Protein AF-V5FT12-F1 (afdb_monomer_lite)

Radius of gyration: 15.07 Å; chains: 1; bounding box: 36×26×38 Å

Foldseek 3Di:
DVVVVVPDDDPPAAAPLVVLVVVLVVLQVVVVPPPDPVDDDQAAAEAEDAADHDDDDPDLVVSLVVSLVSCVVRPLHQYEYEYEHDHDPQVSNQSSRVSRVHGYDYDYPPPDD

Sequence (113 aa):
AKNVVQSMFGQGTTFMIGGLEVALYMVKDGQDKVTDKSSKYQPIMVFLTDGYPNIGCGSTSEITRIVTQLNMKNNNVPIFSLSFGERADKSFLRELSLKNFGFSRHIYEASDA

Secondary structure (DSSP, 8-state):
-HHHHHT----S---HHHHHHHHHHHHHHHHHH---TT------EEEEESS---SSSS-HHHHHHHHHHHHHHTT---EEEEEESTTS-HHHHHHHHHHTT--EEEEPTTS--

pLDDT: mean 90.54, std 10.03, range [48.66, 98.62]

InterPro domains:
  IPR002035 von Willebrand factor, type A [PF00092] (5-112)
  IPR002035 von Willebrand factor, type A [PS50234] (1-113)
  IPR036465 von Willebrand factor A-like domain superfamily [G3DSA:3.40.50.410] (1-113)
  IPR036465 von Willebrand factor A-like domain superfamily [SSF53300] (3-108)
  IPR050934 Inter-alpha-trypsin inhibitor heavy chain [PTHR10338] (1-113)

Organism: Anoplophora glabripennis (NCBI:txid217634)

Structure (mmCIF, N/CA/C/O backbone):
data_AF-V5FT12-F1
#
_entry.id   AF-V5FT12-F1
#
loop_
_atom_site.group_PDB
_atom_site.id
_atom_site.type_symbol
_atom_site.label_atom_id
_atom_site.label_alt_id
_atom_site.label_comp_id
_atom_site.label_asym_id
_atom_site.label_entity_id
_atom_site.label_seq_id
_atom_site.pdbx_PDB_ins_code
_atom_site.Cartn_x
_atom_site.Cartn_y
_atom_site.Cartn_z
_atom_site.occupancy
_atom_site.B_iso_or_equiv
_atom_site.auth_seq_id
_atom_site.auth_comp_id
_atom_site.auth_asym_id
_atom_site.auth_atom_id
_atom_site.pdbx_PDB_model_num
ATOM 1 N N . ALA A 1 1 ? -18.551 7.938 -8.241 1.00 83.25 1 ALA A N 1
ATOM 2 C CA . ALA A 1 1 ? -17.361 7.058 -8.261 1.00 83.25 1 ALA A CA 1
ATOM 3 C C . ALA A 1 1 ? -16.998 6.610 -9.680 1.00 83.25 1 ALA A C 1
ATOM 5 O O . ALA A 1 1 ? -15.979 7.063 -10.177 1.00 83.25 1 ALA A O 1
ATOM 6 N N . LYS A 1 2 ? -17.830 5.808 -10.368 1.00 90.38 2 LYS A N 1
ATOM 7 C CA . LYS A 1 2 ? -17.509 5.232 -11.694 1.00 90.38 2 LYS A CA 1
ATOM 8 C C . LYS A 1 2 ? -17.056 6.256 -12.749 1.00 90.38 2 LYS A C 1
ATOM 10 O O . LYS A 1 2 ? -16.013 6.060 -13.356 1.00 90.38 2 LYS A O 1
ATOM 15 N N . ASN A 1 3 ? -17.771 7.374 -12.888 1.00 93.81 3 ASN A N 1
ATOM 16 C CA . ASN A 1 3 ? -17.423 8.417 -13.867 1.00 93.81 3 ASN A CA 1
ATOM 17 C C . ASN A 1 3 ? -16.060 9.071 -13.582 1.00 93.81 3 ASN A C 1
ATOM 19 O O . ASN A 1 3 ? -15.322 9.373 -14.510 1.00 93.81 3 ASN A O 1
ATOM 23 N N . VAL A 1 4 ? -15.706 9.247 -12.302 1.00 92.50 4 VAL A N 1
ATOM 24 C CA . VAL A 1 4 ? -14.401 9.802 -11.906 1.00 92.50 4 VAL A CA 1
ATOM 25 C C . VAL A 1 4 ? -13.290 8.820 -12.270 1.00 92.50 4 VAL A C 1
ATOM 27 O O . VAL A 1 4 ? -12.314 9.222 -12.891 1.00 92.50 4 VAL A O 1
ATOM 30 N N . VAL A 1 5 ? -13.474 7.530 -11.968 1.00 90.69 5 VAL A N 1
ATOM 31 C CA . VAL A 1 5 ? -12.507 6.473 -12.315 1.00 90.69 5 VAL A CA 1
ATOM 32 C C . VAL A 1 5 ? -12.289 6.399 -13.828 1.00 90.69 5 VAL A C 1
ATOM 34 O O . VAL A 1 5 ? -11.153 6.340 -14.274 1.00 90.69 5 VAL A O 1
ATOM 37 N N . GLN A 1 6 ? -13.357 6.477 -14.626 1.00 91.62 6 GLN A N 1
ATOM 38 C CA . GLN A 1 6 ? -13.261 6.463 -16.093 1.00 91.62 6 GLN A CA 1
ATOM 39 C C . GLN A 1 6 ? -12.544 7.688 -16.678 1.00 91.62 6 GLN A C 1
ATOM 41 O O . GLN A 1 6 ? -12.050 7.621 -17.798 1.00 91.62 6 GLN A O 1
ATOM 46 N N . SER A 1 7 ? -12.499 8.799 -15.940 1.00 91.06 7 SER A N 1
ATOM 47 C CA . SER A 1 7 ? -11.823 10.030 -16.365 1.00 91.06 7 SER A CA 1
ATOM 48 C C . SER A 1 7 ? -10.357 10.120 -15.924 1.00 91.06 7 SER A C 1
ATOM 50 O O . SER A 1 7 ? -9.671 11.072 -16.292 1.00 91.06 7 SER A O 1
ATOM 52 N N . MET A 1 8 ? -9.872 9.167 -15.121 1.00 88.25 8 MET A N 1
ATOM 53 C CA . MET A 1 8 ? -8.481 9.148 -14.671 1.00 88.25 8 MET A CA 1
ATOM 54 C C . MET A 1 8 ? -7.552 8.767 -15.825 1.00 88.25 8 MET A C 1
ATOM 56 O O . MET A 1 8 ? -7.809 7.818 -16.560 1.00 88.25 8 MET A O 1
ATOM 60 N N . PHE A 1 9 ? -6.437 9.482 -15.948 1.00 85.50 9 PHE A N 1
ATOM 61 C CA . PHE A 1 9 ? -5.373 9.176 -16.899 1.00 85.50 9 PHE A CA 1
ATOM 62 C C . PHE A 1 9 ? -4.013 9.274 -16.205 1.00 85.50 9 PHE A C 1
ATOM 64 O O . PHE A 1 9 ? -3.826 10.073 -15.284 1.00 85.50 9 PHE A O 1
ATOM 71 N N . GLY A 1 10 ? -3.060 8.447 -16.635 1.00 80.44 10 GLY A N 1
ATOM 72 C CA . GLY A 1 10 ? -1.707 8.444 -16.081 1.00 80.44 10 GLY A CA 1
ATOM 73 C C . GLY A 1 10 ? -0.941 9.715 -16.453 1.00 80.44 10 GLY A C 1
ATOM 74 O O . GLY A 1 10 ? -0.913 10.104 -17.617 1.00 80.44 10 GLY A O 1
ATOM 75 N N . GLN A 1 11 ? -0.292 10.347 -15.472 1.00 76.56 11 GLN A N 1
ATOM 76 C CA . GLN A 1 11 ? 0.480 11.589 -15.656 1.00 76.56 11 GLN A CA 1
ATOM 77 C C . GLN A 1 11 ? 2.007 11.372 -15.629 1.00 76.56 11 GLN A C 1
ATOM 79 O O . GLN A 1 11 ? 2.773 12.286 -15.341 1.00 76.56 11 GLN A O 1
ATOM 84 N N . GLY A 1 12 ? 2.473 10.153 -15.920 1.00 81.00 12 GLY A N 1
ATOM 85 C CA . GLY A 1 12 ? 3.896 9.821 -16.104 1.00 81.00 12 GLY A CA 1
ATOM 86 C C . GLY A 1 12 ? 4.757 9.749 -14.832 1.00 81.00 12 GLY A C 1
ATOM 87 O O . GLY A 1 12 ? 5.865 9.219 -14.887 1.00 81.00 12 GLY A O 1
ATOM 88 N N . THR A 1 13 ? 4.264 10.224 -13.685 1.00 88.38 13 THR A N 1
ATOM 89 C CA . THR A 1 13 ? 4.930 10.107 -12.375 1.00 88.38 13 THR A CA 1
ATOM 90 C C . THR A 1 13 ? 4.160 9.188 -11.428 1.00 88.38 13 THR A C 1
ATOM 92 O O . THR A 1 13 ? 2.961 8.967 -11.594 1.00 88.38 13 THR A O 1
ATOM 95 N N . THR A 1 14 ? 4.856 8.665 -10.417 1.00 91.06 14 THR A N 1
ATOM 96 C CA . THR A 1 14 ? 4.327 7.693 -9.456 1.00 91.06 14 THR A CA 1
ATOM 97 C C . THR A 1 14 ? 4.611 8.168 -8.028 1.00 91.06 14 THR A C 1
ATOM 99 O O . THR A 1 14 ? 5.647 7.849 -7.438 1.00 91.06 14 THR A O 1
ATOM 102 N N . PHE A 1 15 ? 3.679 8.946 -7.465 1.00 94.81 15 PHE A N 1
ATOM 103 C CA . PHE A 1 15 ? 3.751 9.518 -6.112 1.00 94.81 15 PHE A CA 1
ATOM 104 C C . PHE A 1 15 ? 3.070 8.619 -5.067 1.00 94.81 15 PHE A C 1
ATOM 106 O O . PHE A 1 15 ? 1.991 8.925 -4.559 1.00 94.81 15 PHE A O 1
ATOM 113 N N . MET A 1 16 ? 3.683 7.474 -4.755 1.00 95.94 16 MET A N 1
ATOM 114 C CA . MET A 1 16 ? 3.043 6.461 -3.899 1.00 95.94 16 MET A CA 1
ATOM 115 C C . MET A 1 16 ? 2.810 6.928 -2.460 1.00 95.94 16 MET A C 1
ATOM 117 O O . MET A 1 16 ? 1.753 6.649 -1.898 1.00 95.94 16 MET A O 1
ATOM 121 N N . ILE A 1 17 ? 3.778 7.638 -1.866 1.00 97.06 17 ILE A N 1
ATOM 122 C CA . ILE A 1 17 ? 3.684 8.066 -0.464 1.00 97.06 17 ILE A CA 1
ATOM 123 C C . ILE A 1 17 ? 2.456 8.949 -0.231 1.00 97.06 17 ILE A C 1
ATOM 125 O O . ILE A 1 17 ? 1.689 8.672 0.683 1.00 97.06 17 ILE A O 1
ATOM 129 N N . GLY A 1 18 ? 2.192 9.916 -1.116 1.00 96.44 18 GLY A N 1
ATOM 130 C CA . GLY A 1 18 ? 1.034 10.796 -0.979 1.00 96.44 18 GLY A CA 1
ATOM 131 C C . GLY A 1 18 ? -0.292 10.037 -1.022 1.00 96.44 18 GLY A C 1
ATOM 132 O O . GLY A 1 18 ? -1.173 10.293 -0.207 1.00 96.44 18 GLY A O 1
ATOM 133 N N . GLY A 1 19 ? -0.427 9.056 -1.921 1.00 96.06 19 GLY A N 1
ATOM 134 C CA . GLY A 1 19 ? -1.628 8.216 -1.985 1.00 96.06 19 GLY A CA 1
ATOM 135 C C . GLY A 1 19 ? -1.852 7.400 -0.708 1.00 96.06 19 GLY A C 1
ATOM 136 O O . GLY A 1 19 ? -2.968 7.354 -0.190 1.00 96.06 19 GLY A O 1
ATOM 137 N N . LEU A 1 20 ? -0.787 6.797 -0.172 1.00 97.50 20 LEU A N 1
ATOM 138 C CA . LEU A 1 20 ? -0.840 5.995 1.055 1.00 97.50 20 LEU A CA 1
ATOM 139 C C . LEU A 1 20 ? -1.150 6.856 2.292 1.00 97.50 20 LEU A C 1
ATOM 141 O O . LEU A 1 20 ? -1.983 6.473 3.114 1.00 97.50 20 LEU A O 1
ATOM 145 N N . GLU A 1 21 ? -0.536 8.035 2.411 1.00 97.12 21 GLU A N 1
ATOM 146 C CA . GLU A 1 21 ? -0.789 8.977 3.508 1.00 97.12 21 GLU A CA 1
ATOM 147 C C . GLU A 1 21 ? -2.223 9.509 3.489 1.00 97.12 21 GLU A C 1
ATOM 149 O O . GLU A 1 21 ? -2.901 9.491 4.519 1.00 97.12 21 GLU A O 1
ATOM 154 N N . VAL A 1 22 ? -2.718 9.924 2.316 1.00 97.38 22 VAL A N 1
ATOM 155 C CA . VAL A 1 22 ? -4.099 10.399 2.155 1.00 97.38 22 VAL A CA 1
ATOM 156 C C . VAL A 1 22 ? -5.093 9.299 2.517 1.00 97.38 22 VAL A C 1
ATOM 158 O O . VAL A 1 22 ? -6.061 9.564 3.229 1.00 97.38 22 VAL A O 1
ATOM 161 N N . ALA A 1 23 ? -4.852 8.057 2.093 1.00 96.88 23 ALA A N 1
ATOM 162 C CA . ALA A 1 23 ? -5.728 6.941 2.425 1.00 96.88 23 ALA A CA 1
ATOM 163 C C . ALA A 1 23 ? -5.757 6.659 3.940 1.00 96.88 23 ALA A C 1
ATOM 165 O O . ALA A 1 23 ? -6.834 6.493 4.513 1.00 96.88 23 ALA A O 1
ATOM 166 N N . LEU A 1 24 ? -4.601 6.666 4.617 1.00 96.44 24 LEU A N 1
ATOM 167 C CA . LEU A 1 24 ? -4.537 6.494 6.076 1.00 96.44 24 LEU A CA 1
ATOM 168 C C . LEU A 1 24 ? -5.208 7.650 6.826 1.00 96.44 24 LEU A C 1
ATOM 170 O O . LEU A 1 24 ? -5.839 7.421 7.861 1.00 96.44 24 LEU A O 1
ATOM 174 N N . TYR A 1 25 ? -5.094 8.877 6.314 1.00 95.56 25 TYR A N 1
ATOM 175 C CA . TYR A 1 25 ? -5.814 10.032 6.844 1.00 95.56 25 TYR A CA 1
ATOM 176 C C . TYR A 1 25 ? -7.332 9.872 6.688 1.00 95.56 25 TYR A C 1
ATOM 178 O O . TYR A 1 25 ? -8.059 10.080 7.654 1.00 95.56 25 TYR A O 1
ATOM 186 N N . MET A 1 26 ? -7.813 9.436 5.518 1.00 94.19 26 MET A N 1
ATOM 187 C CA . MET A 1 26 ? -9.241 9.192 5.278 1.00 94.19 26 MET A CA 1
ATOM 188 C C . MET A 1 26 ? -9.810 8.106 6.192 1.00 94.19 26 MET A C 1
ATOM 190 O O . MET A 1 26 ? -10.929 8.249 6.679 1.00 94.19 26 MET A O 1
ATOM 194 N N . VAL A 1 27 ? -9.048 7.038 6.461 1.00 92.62 27 VAL A N 1
ATOM 195 C CA . VAL A 1 27 ? -9.470 6.018 7.431 1.00 92.62 27 VAL A CA 1
ATOM 196 C C . VAL A 1 27 ? -9.621 6.634 8.818 1.00 92.62 27 VAL A C 1
ATOM 198 O O . VAL A 1 27 ? -10.658 6.442 9.449 1.00 92.62 27 VAL A O 1
ATOM 201 N N . LYS A 1 28 ? -8.626 7.403 9.272 1.00 91.44 28 LYS A N 1
ATOM 202 C CA . LYS A 1 28 ? -8.672 8.074 10.575 1.00 91.44 28 LYS A CA 1
ATOM 203 C C . LYS A 1 28 ? -9.871 9.019 10.687 1.00 91.44 28 LYS A C 1
ATOM 205 O O . LYS A 1 28 ? -10.641 8.906 11.631 1.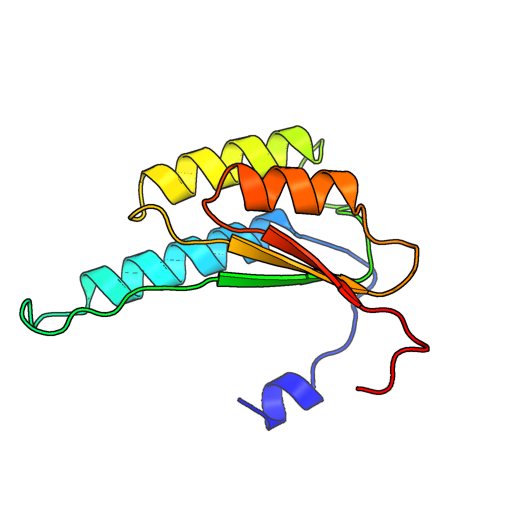00 91.44 28 LYS A O 1
ATOM 210 N N . ASP A 1 29 ? -10.052 9.908 9.712 1.00 92.12 29 ASP A N 1
ATOM 211 C CA . ASP A 1 29 ? -11.168 10.860 9.676 1.00 92.12 29 ASP A CA 1
ATOM 212 C C . ASP A 1 29 ? -12.529 10.144 9.658 1.00 92.12 29 ASP A C 1
ATOM 214 O O . ASP A 1 29 ? -13.453 10.533 10.370 1.00 92.12 29 ASP A O 1
ATOM 218 N N . GLY A 1 30 ? -12.640 9.051 8.897 1.00 89.44 30 GLY A N 1
ATOM 219 C CA . GLY A 1 30 ? -13.829 8.208 8.885 1.00 89.44 30 GLY A CA 1
ATOM 220 C C . GLY A 1 30 ? -14.121 7.596 10.253 1.00 89.44 30 GLY A C 1
ATOM 221 O O . GLY A 1 30 ? -15.254 7.671 10.716 1.00 89.44 30 GLY A O 1
ATOM 222 N N . GLN A 1 31 ? -13.108 7.038 10.922 1.00 86.25 31 GLN A N 1
ATOM 223 C CA . GLN A 1 31 ? -13.245 6.470 12.266 1.00 86.25 31 GLN A CA 1
ATOM 224 C C . GLN A 1 31 ? -13.622 7.528 13.311 1.00 86.25 31 GLN A C 1
ATOM 226 O O . GLN A 1 31 ? -14.506 7.277 14.126 1.00 86.25 31 GLN A O 1
ATOM 231 N N . ASP A 1 32 ? -13.011 8.713 13.256 1.00 87.00 32 ASP A N 1
ATOM 232 C CA . ASP A 1 32 ? -13.277 9.815 14.189 1.00 87.00 32 ASP A CA 1
ATOM 233 C C . ASP A 1 32 ? -14.718 10.359 14.043 1.00 87.00 32 ASP A C 1
ATOM 235 O O . ASP A 1 32 ? -15.297 10.868 15.004 1.00 87.00 32 ASP A O 1
ATOM 239 N N . LYS A 1 33 ? -15.330 10.217 12.858 1.00 87.19 33 LYS A N 1
ATOM 240 C CA . LYS A 1 33 ? -16.721 10.620 12.575 1.00 87.19 33 LYS A CA 1
ATOM 241 C C . LYS A 1 33 ? -17.771 9.581 12.966 1.00 87.19 33 LYS A C 1
ATOM 243 O O . LYS A 1 33 ? -18.958 9.913 12.996 1.00 87.19 33 LYS A O 1
ATOM 248 N N . VAL A 1 34 ? -17.382 8.341 13.261 1.00 82.75 34 VAL A N 1
ATOM 249 C CA . VAL A 1 34 ? -18.321 7.311 13.723 1.00 82.75 34 VAL A CA 1
ATOM 250 C C . VAL A 1 34 ? -18.736 7.625 15.164 1.00 82.75 34 VAL A C 1
ATOM 252 O O . VAL A 1 34 ? -18.012 7.360 16.120 1.00 82.75 34 VAL A O 1
ATOM 255 N N . THR A 1 35 ? -19.927 8.203 15.326 1.00 72.56 35 THR A N 1
ATOM 256 C CA . THR A 1 35 ? -20.497 8.561 16.638 1.00 72.56 35 THR A CA 1
ATOM 257 C C . THR A 1 35 ? -21.138 7.370 17.351 1.00 72.56 35 THR A C 1
ATOM 259 O O . THR A 1 35 ? -21.205 7.339 18.582 1.00 72.56 35 THR A O 1
ATOM 262 N N . ASP A 1 36 ? -21.575 6.365 16.590 1.00 77.69 36 ASP A N 1
ATOM 263 C CA . ASP A 1 36 ? -22.150 5.135 17.118 1.00 77.69 36 ASP A CA 1
ATOM 264 C C . ASP A 1 36 ? -21.059 4.098 17.414 1.00 77.69 36 ASP A C 1
ATOM 266 O O . ASP A 1 36 ? -20.599 3.365 16.534 1.00 77.69 36 ASP A O 1
ATOM 270 N N . LYS A 1 37 ? -20.686 4.005 18.695 1.00 66.44 37 LYS A N 1
ATOM 271 C CA . LYS A 1 37 ? -19.710 3.031 19.212 1.00 66.44 37 LYS A CA 1
ATOM 272 C C . LYS A 1 37 ? -20.153 1.570 19.052 1.00 66.44 37 LYS A C 1
ATOM 274 O O . LYS A 1 37 ? -19.328 0.676 19.242 1.00 66.44 37 LYS A O 1
ATOM 279 N N . SER A 1 38 ? -21.428 1.308 18.743 1.00 69.12 38 SER A N 1
ATOM 280 C CA . SER A 1 38 ? -21.923 -0.040 18.442 1.00 69.12 38 SER A CA 1
ATOM 281 C C . SER A 1 38 ? -21.645 -0.458 16.993 1.00 69.12 38 SER A C 1
ATOM 283 O O . SER A 1 38 ? -21.553 -1.655 16.705 1.00 69.12 38 SER A O 1
ATOM 285 N N . SER A 1 39 ? -21.409 0.507 16.096 1.00 66.56 39 SER A N 1
ATOM 286 C CA . SER A 1 39 ? -21.026 0.239 14.714 1.00 66.56 39 SER A CA 1
ATOM 287 C C . SER A 1 39 ? -19.536 -0.125 14.629 1.00 66.56 39 SER A C 1
ATOM 289 O O . SER A 1 39 ? -18.633 0.702 14.759 1.00 66.56 39 SER A O 1
ATOM 291 N N . LYS A 1 40 ? -19.254 -1.420 14.457 1.00 71.38 40 LYS A N 1
ATOM 292 C CA . LYS A 1 40 ? -17.887 -1.930 14.283 1.00 71.38 40 LYS A CA 1
ATOM 293 C C . LYS A 1 40 ? -17.533 -1.966 12.801 1.00 71.38 40 LYS A C 1
ATOM 295 O O . LYS A 1 40 ? -17.670 -2.999 12.152 1.00 71.38 40 LYS A O 1
ATOM 300 N N . TYR A 1 41 ? -17.073 -0.842 12.265 1.00 81.94 41 TYR A N 1
ATOM 301 C CA . TYR A 1 41 ? -16.467 -0.816 10.935 1.00 81.94 41 TYR A CA 1
ATOM 302 C C . TYR A 1 41 ? -14.993 -1.219 11.024 1.00 81.94 41 TYR A C 1
ATOM 304 O O . TYR A 1 41 ? -14.222 -0.620 11.772 1.00 81.94 41 TYR A O 1
ATOM 312 N N . GLN A 1 42 ? -14.599 -2.228 10.246 1.00 87.62 42 GLN A N 1
ATOM 313 C CA . GLN A 1 42 ? -13.204 -2.634 10.105 1.00 87.62 42 GLN A CA 1
ATOM 314 C C . GLN A 1 42 ? -12.650 -2.047 8.798 1.00 87.62 42 GLN A C 1
ATOM 316 O O . GLN A 1 42 ? -13.064 -2.492 7.725 1.00 87.62 42 GLN A O 1
ATOM 321 N N . PRO A 1 43 ? -11.748 -1.050 8.847 1.00 91.44 43 PRO A N 1
ATOM 322 C CA . PRO A 1 43 ? -11.190 -0.470 7.635 1.00 91.44 43 PRO A CA 1
ATOM 323 C C . PRO A 1 43 ? -10.290 -1.474 6.911 1.00 91.44 43 PRO A C 1
ATOM 325 O O . PRO A 1 43 ? -9.590 -2.271 7.540 1.00 91.44 43 PRO A O 1
ATOM 328 N N . ILE A 1 44 ? -10.292 -1.384 5.583 1.00 94.75 44 ILE A N 1
ATOM 329 C CA . ILE A 1 44 ? -9.370 -2.084 4.688 1.00 94.75 44 ILE A CA 1
ATOM 330 C C . ILE A 1 44 ? -8.788 -1.079 3.698 1.00 94.75 44 ILE A C 1
ATOM 332 O O . ILE A 1 44 ? -9.485 -0.163 3.260 1.00 94.75 44 ILE A O 1
ATOM 336 N N . MET A 1 45 ? -7.524 -1.262 3.327 1.00 97.38 45 MET A N 1
ATOM 337 C CA . MET A 1 45 ? -6.869 -0.465 2.297 1.00 97.38 45 MET A CA 1
ATOM 338 C C . MET A 1 45 ? -6.376 -1.377 1.180 1.00 97.38 45 MET A C 1
ATOM 340 O O . MET A 1 45 ? -5.677 -2.354 1.434 1.00 97.38 45 MET A O 1
ATOM 344 N N . VAL A 1 46 ? -6.726 -1.043 -0.062 1.00 98.12 46 VAL A N 1
ATOM 345 C CA . VAL A 1 46 ? -6.218 -1.718 -1.260 1.00 98.12 46 VAL A CA 1
ATOM 346 C C . VAL A 1 46 ? -5.411 -0.710 -2.066 1.00 98.12 46 VAL A C 1
ATOM 348 O O . VAL A 1 46 ? -5.927 0.343 -2.435 1.00 98.12 46 VAL A O 1
ATOM 351 N N . PHE A 1 47 ? -4.149 -1.032 -2.327 1.00 97.88 47 PHE A N 1
ATOM 352 C CA . PHE A 1 47 ? -3.217 -0.193 -3.067 1.00 97.88 47 PHE A CA 1
ATOM 353 C C . PHE A 1 47 ? -2.833 -0.879 -4.379 1.00 97.88 47 PHE A C 1
ATOM 355 O O . PHE A 1 47 ? -2.265 -1.965 -4.351 1.00 97.88 47 PHE A O 1
ATOM 362 N N . LEU A 1 48 ? -3.155 -0.272 -5.522 1.00 95.75 48 LEU A N 1
ATOM 363 C CA . LEU A 1 48 ? -2.895 -0.822 -6.856 1.00 95.75 48 LEU A CA 1
ATOM 364 C C . LEU A 1 48 ? -1.825 0.007 -7.574 1.00 95.75 48 LEU A C 1
ATOM 366 O O . LEU A 1 48 ? -1.924 1.233 -7.611 1.00 95.75 48 LEU A O 1
ATOM 370 N N . THR A 1 49 ? -0.831 -0.649 -8.174 1.00 94.12 49 THR A N 1
ATOM 371 C CA . THR A 1 49 ? 0.172 0.021 -9.015 1.00 94.12 49 THR A CA 1
ATOM 372 C C . THR A 1 49 ? 0.742 -0.898 -10.093 1.00 94.12 49 THR A C 1
ATOM 374 O O . THR A 1 49 ? 0.842 -2.110 -9.906 1.00 94.12 49 THR A O 1
ATOM 377 N N . ASP A 1 50 ? 1.147 -0.306 -11.211 1.00 92.12 50 ASP A N 1
ATOM 378 C CA . ASP A 1 50 ? 1.868 -0.951 -12.305 1.00 92.12 50 ASP A CA 1
ATOM 379 C C . ASP A 1 50 ? 3.360 -0.570 -12.368 1.00 92.12 50 ASP A C 1
ATOM 381 O O . ASP A 1 50 ? 4.091 -1.049 -13.233 1.00 92.12 50 ASP A O 1
ATOM 385 N N . GLY A 1 51 ? 3.839 0.284 -11.455 1.00 91.38 51 GLY A N 1
ATOM 386 C CA . GLY A 1 51 ? 5.168 0.893 -11.529 1.00 91.38 51 GLY A CA 1
ATOM 387 C C . GLY A 1 51 ? 5.886 1.007 -10.186 1.00 91.38 51 GLY A C 1
ATOM 388 O O . GLY A 1 51 ? 5.380 0.602 -9.143 1.00 91.38 51 GLY A O 1
ATOM 389 N N . TYR A 1 52 ? 7.093 1.573 -10.215 1.00 91.31 52 TYR A N 1
ATOM 390 C CA . TYR A 1 52 ? 7.894 1.886 -9.029 1.00 91.31 52 TYR A CA 1
ATOM 391 C C . TYR A 1 52 ? 7.700 3.357 -8.609 1.00 91.31 52 TYR A C 1
ATOM 393 O O . TYR A 1 52 ? 7.408 4.200 -9.466 1.00 91.31 52 TYR A O 1
ATOM 401 N N . PRO A 1 53 ? 7.846 3.701 -7.313 1.00 91.44 53 PRO A N 1
ATOM 402 C CA . PRO A 1 53 ? 7.764 5.090 -6.864 1.00 91.44 53 PRO A CA 1
ATOM 403 C C . PRO A 1 53 ? 8.933 5.899 -7.435 1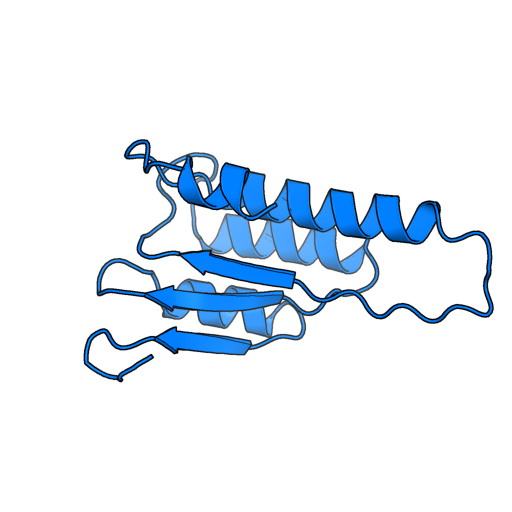.00 91.44 53 PRO A C 1
ATOM 405 O O . PRO A 1 53 ? 10.081 5.473 -7.332 1.00 91.44 53 PRO A O 1
ATOM 408 N N . ASN A 1 54 ? 8.660 7.070 -8.018 1.00 89.75 54 ASN A N 1
ATOM 409 C CA . ASN A 1 54 ? 9.700 7.902 -8.646 1.00 89.75 54 ASN A CA 1
ATOM 410 C C . ASN A 1 54 ? 9.736 9.360 -8.164 1.00 89.75 54 ASN A C 1
ATOM 412 O O . ASN A 1 54 ? 10.676 10.079 -8.494 1.00 89.75 54 ASN A O 1
ATOM 416 N N . ILE A 1 55 ? 8.761 9.782 -7.355 1.00 91.00 55 ILE A N 1
ATOM 417 C CA . ILE A 1 55 ? 8.730 11.096 -6.705 1.00 91.00 55 ILE A CA 1
ATOM 418 C C . ILE A 1 55 ? 8.225 10.965 -5.262 1.00 91.00 55 ILE A C 1
ATOM 420 O O . ILE A 1 55 ? 7.475 10.043 -4.937 1.00 91.00 55 ILE A O 1
ATOM 424 N N . GLY A 1 56 ? 8.613 11.904 -4.394 1.00 88.62 56 GLY A N 1
ATOM 425 C CA . GLY A 1 56 ? 8.057 12.061 -3.043 1.00 88.62 56 GLY A CA 1
ATOM 426 C C . GLY A 1 56 ? 8.841 11.439 -1.884 1.00 88.62 56 GLY A C 1
ATOM 427 O O . GLY A 1 56 ? 8.781 11.971 -0.782 1.00 88.62 56 GLY A O 1
ATOM 428 N N . CYS A 1 57 ? 9.603 10.366 -2.107 1.00 89.75 57 CYS A N 1
ATOM 429 C CA . CYS A 1 57 ? 10.488 9.764 -1.099 1.00 89.75 57 CYS A CA 1
ATOM 430 C C . CYS A 1 57 ? 11.796 9.285 -1.730 1.00 89.75 57 CYS A C 1
ATOM 432 O O . CYS A 1 57 ? 11.835 8.981 -2.922 1.00 89.75 57 CYS A O 1
ATOM 434 N N . GLY A 1 58 ? 12.854 9.184 -0.919 1.00 85.56 58 GLY A N 1
ATOM 435 C CA . GLY A 1 58 ? 14.181 8.776 -1.378 1.00 85.56 58 GLY A CA 1
ATOM 436 C C . GLY A 1 58 ? 14.335 7.268 -1.585 1.00 85.56 58 GLY A C 1
ATOM 437 O O . GLY A 1 58 ? 15.244 6.842 -2.291 1.00 85.56 58 GLY A O 1
ATOM 438 N N . SER A 1 59 ? 13.469 6.442 -0.983 1.00 95.19 59 SER A N 1
ATOM 439 C CA . SER A 1 59 ? 13.496 4.982 -1.161 1.00 95.19 59 SER A CA 1
ATOM 440 C C . SER A 1 59 ? 12.168 4.300 -0.820 1.00 95.19 59 SER A C 1
ATOM 442 O O . SER A 1 59 ? 11.362 4.814 -0.043 1.00 95.19 59 SER A O 1
ATOM 444 N N . THR A 1 60 ? 11.972 3.087 -1.337 1.00 96.69 60 THR A N 1
ATOM 445 C CA . THR A 1 60 ? 10.864 2.190 -0.963 1.00 96.69 60 THR A CA 1
ATOM 446 C C . THR A 1 60 ? 10.887 1.832 0.527 1.00 96.69 60 THR A C 1
ATOM 448 O O . THR A 1 60 ? 9.840 1.820 1.173 1.00 96.69 60 THR A O 1
ATOM 451 N N . SER A 1 61 ? 12.072 1.634 1.112 1.00 97.25 61 SER A N 1
ATOM 452 C CA . SER A 1 61 ? 12.247 1.404 2.553 1.00 97.25 61 SER A CA 1
ATOM 453 C C . SER A 1 61 ? 11.775 2.587 3.402 1.00 97.25 61 SER A C 1
ATOM 455 O O . SER A 1 61 ? 11.169 2.394 4.458 1.00 97.25 61 SER A O 1
ATOM 457 N N . GLU A 1 62 ? 12.029 3.816 2.947 1.00 97.56 62 GLU A N 1
ATOM 458 C CA . GLU A 1 62 ? 11.550 5.031 3.608 1.00 97.56 62 GLU A CA 1
ATOM 459 C C . GLU A 1 62 ? 10.022 5.134 3.554 1.00 97.56 62 GLU A C 1
ATOM 461 O O . GLU A 1 62 ? 9.406 5.363 4.597 1.00 97.56 62 GLU A O 1
ATOM 466 N N . ILE A 1 63 ? 9.414 4.873 2.390 1.00 98.19 63 ILE A N 1
ATOM 467 C CA . ILE A 1 63 ? 7.951 4.817 2.236 1.00 98.19 63 ILE A CA 1
ATOM 468 C C . ILE A 1 63 ? 7.366 3.801 3.219 1.00 98.19 63 ILE A C 1
ATOM 470 O O . ILE A 1 63 ? 6.499 4.141 4.022 1.00 98.19 63 ILE A O 1
ATOM 474 N N . THR A 1 64 ? 7.882 2.570 3.220 1.00 98.38 64 THR A N 1
ATOM 475 C CA . THR A 1 64 ? 7.424 1.509 4.122 1.00 98.38 64 THR A CA 1
AT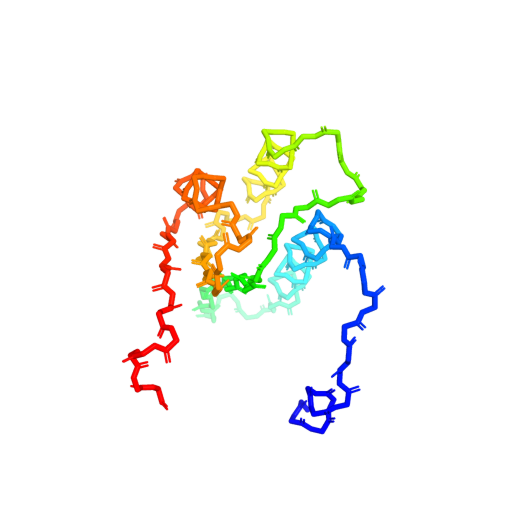OM 476 C C . THR A 1 64 ? 7.541 1.919 5.587 1.00 98.38 64 THR A C 1
ATOM 478 O O . THR A 1 64 ? 6.611 1.695 6.363 1.00 98.38 64 THR A O 1
ATOM 481 N N . ARG A 1 65 ? 8.652 2.552 5.986 1.00 98.31 65 ARG A N 1
ATOM 482 C CA . ARG A 1 65 ? 8.851 3.038 7.358 1.00 98.31 65 ARG A CA 1
ATOM 483 C C . ARG A 1 65 ? 7.811 4.092 7.740 1.00 98.31 65 ARG A C 1
ATOM 485 O O . ARG A 1 65 ? 7.209 3.964 8.803 1.00 98.31 65 ARG A O 1
ATOM 492 N N . ILE A 1 66 ? 7.610 5.114 6.906 1.00 97.94 66 ILE A N 1
ATOM 493 C CA . ILE A 1 66 ? 6.667 6.210 7.175 1.00 97.94 66 ILE A CA 1
ATOM 494 C C . ILE A 1 66 ? 5.238 5.667 7.260 1.00 97.94 66 ILE A C 1
ATOM 496 O O . ILE A 1 66 ? 4.561 5.881 8.265 1.00 97.94 66 ILE A O 1
ATOM 500 N N . VAL A 1 67 ? 4.812 4.890 6.262 1.00 98.19 67 VAL A N 1
ATOM 501 C CA . VAL A 1 67 ? 3.456 4.325 6.192 1.00 98.19 67 VAL A CA 1
ATOM 502 C C . VAL A 1 67 ? 3.176 3.416 7.384 1.00 98.19 67 VAL A C 1
ATOM 504 O O . VAL A 1 67 ? 2.133 3.553 8.015 1.00 98.19 67 VAL A O 1
ATOM 507 N N . THR A 1 68 ? 4.128 2.560 7.768 1.00 98.38 68 THR A N 1
ATOM 508 C CA . THR A 1 68 ? 3.972 1.686 8.943 1.00 98.38 68 THR A CA 1
ATOM 509 C C . THR A 1 68 ? 3.828 2.498 10.232 1.00 98.38 68 THR A C 1
ATOM 511 O O . THR A 1 68 ? 2.938 2.232 11.036 1.00 98.38 68 THR A O 1
ATOM 514 N N . GLN A 1 69 ? 4.649 3.538 10.422 1.00 97.94 69 GLN A N 1
ATOM 515 C CA . GLN A 1 69 ? 4.553 4.408 11.599 1.00 97.94 69 GLN A CA 1
ATOM 516 C C . GLN A 1 69 ? 3.220 5.164 11.668 1.00 97.94 69 GLN A C 1
ATOM 518 O O . GLN A 1 69 ? 2.675 5.338 12.759 1.00 97.94 69 GLN A O 1
ATOM 523 N N . LEU A 1 70 ? 2.695 5.621 10.529 1.00 97.12 70 LEU A N 1
ATOM 524 C CA . LEU A 1 70 ? 1.389 6.277 10.458 1.00 97.12 70 LEU A CA 1
ATOM 525 C C . LEU A 1 70 ? 0.251 5.289 10.730 1.00 97.12 70 LEU A C 1
ATOM 527 O O . LEU A 1 70 ? -0.642 5.583 11.520 1.00 97.12 70 LEU A O 1
ATOM 531 N N . ASN A 1 71 ? 0.309 4.098 10.140 1.00 97.12 71 ASN A N 1
ATOM 532 C CA . ASN A 1 71 ? -0.721 3.078 10.296 1.00 97.12 71 ASN A CA 1
ATOM 533 C C . ASN A 1 71 ? -0.833 2.565 11.742 1.00 97.12 71 ASN A C 1
ATOM 535 O O . ASN A 1 71 ? -1.938 2.395 12.259 1.00 97.12 71 ASN A O 1
ATOM 539 N N . MET A 1 72 ? 0.299 2.423 12.443 1.00 95.75 72 MET A N 1
ATOM 540 C CA . MET A 1 72 ? 0.323 2.082 13.874 1.00 95.75 72 MET A CA 1
ATOM 541 C C . MET A 1 72 ? -0.432 3.097 14.745 1.00 95.75 72 MET A C 1
ATOM 543 O O . MET A 1 72 ? -0.972 2.737 15.789 1.00 95.75 72 MET A O 1
ATOM 547 N N . LYS A 1 73 ? -0.493 4.365 14.322 1.00 91.06 73 LYS A N 1
ATOM 548 C CA . LYS A 1 73 ? -1.260 5.421 15.005 1.00 91.06 73 LYS A CA 1
ATOM 549 C C . LYS A 1 73 ? -2.736 5.443 14.595 1.00 91.06 73 LYS A C 1
ATOM 551 O O . LYS A 1 73 ? -3.547 6.031 15.306 1.00 91.06 73 LYS A O 1
ATOM 556 N N . ASN A 1 74 ? -3.080 4.795 13.482 1.00 84.12 74 ASN A N 1
ATOM 557 C CA . ASN A 1 74 ? -4.393 4.835 12.839 1.00 84.12 74 ASN A CA 1
ATOM 558 C C . ASN A 1 74 ? -5.065 3.453 12.846 1.00 84.12 74 ASN A C 1
ATOM 560 O O . ASN A 1 74 ? -5.625 3.016 11.846 1.00 84.12 74 ASN A O 1
ATOM 564 N N . ASN A 1 75 ? -5.020 2.766 13.991 1.00 84.00 75 ASN A N 1
ATOM 565 C CA . ASN A 1 75 ? -5.764 1.528 14.237 1.00 84.00 75 ASN A CA 1
ATOM 566 C C . ASN A 1 75 ? -5.337 0.310 13.390 1.00 84.00 75 ASN A C 1
ATOM 568 O O . ASN A 1 75 ? -6.143 -0.599 13.192 1.00 84.00 75 ASN A O 1
AT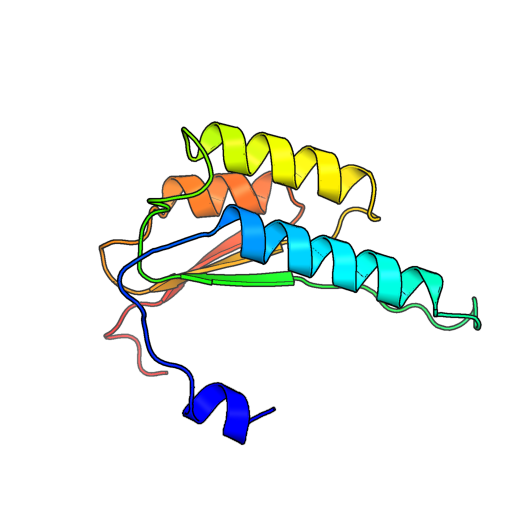OM 572 N N . ASN A 1 76 ? -4.076 0.251 12.941 1.00 93.75 76 ASN A N 1
ATOM 573 C CA . ASN A 1 76 ? -3.494 -0.942 12.309 1.00 93.75 76 ASN A CA 1
ATOM 574 C C . ASN A 1 76 ? -4.325 -1.460 11.118 1.00 93.75 76 ASN A C 1
ATOM 576 O O . ASN A 1 76 ? -4.725 -2.624 11.072 1.00 93.75 76 ASN A O 1
ATOM 580 N N . VAL A 1 77 ? -4.613 -0.581 10.159 1.00 95.88 77 VAL A N 1
ATOM 581 C CA . VAL A 1 77 ? -5.384 -0.903 8.954 1.00 95.88 77 VAL A CA 1
ATOM 582 C C . VAL A 1 77 ? -4.629 -1.937 8.110 1.00 95.88 77 VAL A C 1
ATOM 584 O O . VAL A 1 77 ? -3.468 -1.694 7.774 1.00 95.88 77 VAL A O 1
ATOM 587 N N . PRO A 1 78 ? -5.259 -3.055 7.709 1.00 98.00 78 PRO A N 1
ATOM 588 C CA . PRO A 1 78 ? -4.688 -3.961 6.721 1.00 98.00 78 PRO A CA 1
ATOM 589 C C . PRO A 1 78 ? -4.470 -3.257 5.377 1.00 98.00 78 PRO A C 1
ATOM 591 O O . PRO A 1 78 ? -5.426 -2.756 4.776 1.00 98.00 78 PRO A O 1
ATOM 594 N N . ILE A 1 79 ? -3.223 -3.240 4.899 1.00 98.50 79 ILE A N 1
ATOM 595 C CA . ILE A 1 79 ? -2.854 -2.715 3.578 1.00 98.50 79 ILE A CA 1
ATOM 596 C C . ILE A 1 79 ? -2.571 -3.886 2.637 1.00 98.50 79 ILE A C 1
ATOM 598 O O . ILE A 1 79 ? -1.566 -4.585 2.772 1.00 98.50 79 ILE A O 1
ATOM 602 N N . PHE A 1 80 ? -3.457 -4.089 1.665 1.00 98.62 80 PHE A N 1
ATOM 603 C CA . PHE A 1 80 ? -3.305 -5.080 0.606 1.00 98.62 80 PHE A CA 1
ATOM 604 C C . PHE A 1 80 ? -2.759 -4.420 -0.652 1.00 98.62 80 PHE A C 1
ATOM 606 O O . PHE A 1 80 ? -3.376 -3.500 -1.186 1.00 98.62 80 PHE A O 1
ATOM 613 N N . SER A 1 81 ? -1.626 -4.901 -1.154 1.00 98.44 81 SER A N 1
ATOM 614 C CA . SER A 1 81 ? -1.033 -4.356 -2.377 1.00 98.44 81 SER A CA 1
ATOM 615 C C . SER A 1 81 ? -1.317 -5.241 -3.588 1.00 98.44 81 SER A C 1
ATOM 617 O O . SER A 1 81 ? -1.078 -6.446 -3.567 1.00 98.44 81 SER A O 1
ATOM 619 N N . LEU A 1 82 ? -1.782 -4.644 -4.675 1.00 97.56 82 LEU A N 1
ATOM 620 C CA . LEU A 1 82 ? -1.972 -5.275 -5.971 1.00 97.56 82 LEU A CA 1
ATOM 621 C C . LEU A 1 82 ? -0.947 -4.687 -6.938 1.00 97.56 82 LEU A C 1
ATOM 623 O O . LEU A 1 82 ? -0.826 -3.471 -7.074 1.00 97.56 82 LEU A O 1
ATOM 627 N N . SER A 1 83 ? -0.195 -5.561 -7.594 1.00 95.19 83 SER A N 1
ATOM 628 C CA . SER A 1 83 ? 0.747 -5.178 -8.644 1.00 95.19 83 SER A CA 1
ATOM 629 C C . SER A 1 83 ? 0.260 -5.674 -9.990 1.00 95.19 83 SER A C 1
ATOM 631 O O . SER A 1 83 ? -0.238 -6.794 -10.075 1.00 95.19 83 SER A O 1
ATOM 633 N N . PHE A 1 84 ? 0.452 -4.868 -11.024 1.00 91.56 84 PHE A N 1
ATOM 634 C CA . PHE A 1 84 ? 0.160 -5.225 -12.408 1.00 91.56 84 PHE A CA 1
ATOM 635 C C . PHE A 1 84 ? 1.394 -4.949 -13.278 1.00 91.56 84 PHE A C 1
ATOM 637 O O . PHE A 1 84 ? 2.188 -4.073 -12.946 1.00 91.56 84 PHE A O 1
ATOM 644 N N . GLY A 1 85 ? 1.591 -5.706 -14.356 1.00 87.19 85 GLY A N 1
ATOM 645 C CA . GLY A 1 85 ? 2.722 -5.514 -15.270 1.00 87.19 85 GLY A CA 1
ATOM 646 C C . GLY A 1 85 ? 4.113 -5.715 -14.641 1.00 87.19 85 GLY A C 1
ATOM 647 O O . GLY A 1 85 ? 4.284 -6.011 -13.456 1.00 87.19 85 GLY A O 1
ATOM 648 N N . GLU A 1 86 ? 5.158 -5.555 -15.449 1.00 86.56 86 GLU A N 1
ATOM 649 C CA . GLU A 1 86 ? 6.523 -5.915 -15.028 1.00 86.56 86 GLU A CA 1
ATOM 650 C C . GLU A 1 86 ? 7.285 -4.806 -14.294 1.00 86.56 86 GLU A C 1
ATOM 652 O O . GLU A 1 86 ? 8.357 -5.049 -13.742 1.00 86.56 86 GLU A O 1
ATOM 657 N N . ARG A 1 87 ? 6.758 -3.577 -14.268 1.00 89.88 87 ARG A N 1
ATOM 658 C CA . ARG A 1 87 ? 7.472 -2.419 -13.698 1.00 89.88 87 ARG A CA 1
ATOM 659 C C . ARG A 1 87 ? 7.188 -2.197 -12.214 1.00 89.88 87 ARG A C 1
ATOM 661 O O . ARG A 1 87 ? 7.857 -1.367 -11.596 1.00 89.88 87 ARG A O 1
ATOM 668 N N . ALA A 1 88 ? 6.218 -2.907 -11.646 1.00 93.25 88 ALA A N 1
ATOM 669 C CA . ALA A 1 88 ? 5.898 -2.830 -10.231 1.00 93.25 88 ALA A CA 1
ATOM 670 C C . ALA A 1 88 ? 6.978 -3.520 -9.379 1.00 93.25 88 ALA A C 1
ATOM 672 O O . ALA A 1 88 ? 7.349 -4.668 -9.627 1.00 93.25 88 ALA A O 1
ATOM 673 N N . ASP A 1 89 ? 7.437 -2.851 -8.319 1.00 94.75 89 ASP A N 1
ATOM 674 C CA . ASP A 1 89 ? 8.364 -3.447 -7.350 1.00 94.75 89 ASP A CA 1
ATOM 675 C C . ASP A 1 89 ? 7.612 -4.411 -6.412 1.00 94.75 89 ASP A C 1
ATOM 677 O O . ASP A 1 89 ? 7.099 -4.042 -5.350 1.00 94.75 89 ASP A O 1
ATOM 681 N N . LYS A 1 90 ? 7.519 -5.679 -6.830 1.00 95.81 90 LYS A N 1
ATOM 682 C CA . LYS A 1 90 ? 6.783 -6.742 -6.121 1.00 95.81 90 LYS A CA 1
ATOM 683 C C . LYS A 1 90 ? 7.358 -7.004 -4.718 1.00 95.81 90 LYS A C 1
ATOM 685 O O . LYS A 1 90 ? 6.600 -7.328 -3.799 1.00 95.81 90 LYS A O 1
ATOM 690 N N . SER A 1 91 ? 8.672 -6.839 -4.538 1.00 96.81 91 SER A N 1
ATOM 691 C CA . SER A 1 91 ? 9.358 -7.031 -3.253 1.00 96.81 91 SER A CA 1
ATOM 692 C C . SER A 1 91 ? 8.987 -5.935 -2.261 1.00 96.81 91 SER A C 1
ATOM 694 O O . SER A 1 91 ? 8.568 -6.244 -1.144 1.00 96.81 91 SER A O 1
ATOM 696 N N . PHE A 1 92 ? 9.046 -4.672 -2.692 1.00 97.38 92 PHE A N 1
ATOM 697 C CA . PHE A 1 92 ? 8.574 -3.532 -1.908 1.00 97.38 92 PHE A CA 1
ATOM 698 C C . PHE A 1 92 ? 7.106 -3.694 -1.501 1.00 97.38 92 PHE A C 1
ATOM 700 O O . PHE A 1 92 ? 6.780 -3.579 -0.323 1.00 97.38 92 PHE A O 1
ATOM 707 N N . LEU A 1 93 ? 6.216 -4.015 -2.445 1.00 98.25 93 LEU A N 1
ATOM 708 C CA . LEU A 1 93 ? 4.780 -4.143 -2.165 1.00 98.25 93 LEU A CA 1
ATOM 709 C C . LEU A 1 93 ? 4.475 -5.283 -1.184 1.00 98.25 93 LEU A C 1
ATOM 711 O O . LEU A 1 93 ? 3.572 -5.168 -0.348 1.00 98.25 93 LEU A O 1
ATOM 715 N N . ARG A 1 94 ? 5.237 -6.382 -1.257 1.00 98.31 94 ARG A N 1
ATOM 716 C CA . ARG A 1 94 ? 5.164 -7.477 -0.283 1.00 98.31 94 ARG A CA 1
ATOM 717 C C . ARG A 1 94 ? 5.604 -7.013 1.101 1.00 98.31 94 ARG A C 1
ATOM 719 O O . ARG A 1 94 ? 4.891 -7.274 2.065 1.00 98.31 94 ARG A O 1
ATOM 726 N N . GLU A 1 95 ? 6.739 -6.327 1.204 1.00 98.50 95 GLU A N 1
ATOM 727 C CA . GLU A 1 95 ? 7.236 -5.802 2.478 1.00 98.50 95 GLU A CA 1
ATOM 728 C C . GLU A 1 95 ? 6.255 -4.800 3.100 1.00 98.50 95 GLU A C 1
ATOM 730 O O . GLU A 1 95 ? 5.905 -4.936 4.274 1.00 98.50 95 GLU A O 1
ATOM 735 N N . LEU A 1 96 ? 5.772 -3.841 2.303 1.00 98.56 96 LEU A N 1
ATOM 736 C CA . LEU A 1 96 ? 4.790 -2.841 2.711 1.00 98.56 96 LEU A CA 1
ATOM 737 C C . LEU A 1 96 ? 3.546 -3.509 3.299 1.00 98.56 96 LEU A C 1
ATOM 739 O O . LEU A 1 96 ? 3.136 -3.171 4.407 1.00 98.56 96 LEU A O 1
ATOM 743 N N . SER A 1 97 ? 2.981 -4.483 2.583 1.00 98.62 97 SER A N 1
ATOM 744 C CA . SER A 1 97 ? 1.760 -5.172 3.009 1.00 98.62 97 SER A CA 1
ATOM 745 C C . SER A 1 97 ? 1.987 -6.010 4.272 1.00 98.62 97 SER A C 1
ATOM 747 O O . SER A 1 97 ? 1.203 -5.920 5.215 1.00 98.62 97 SER A O 1
ATOM 749 N N . LEU A 1 98 ? 3.089 -6.771 4.344 1.00 98.56 98 LEU A N 1
ATOM 750 C CA . LEU A 1 98 ? 3.407 -7.612 5.506 1.00 98.56 98 LEU A CA 1
ATOM 751 C C . LEU A 1 98 ? 3.634 -6.794 6.782 1.00 98.56 98 LEU A C 1
ATOM 753 O O . LEU A 1 98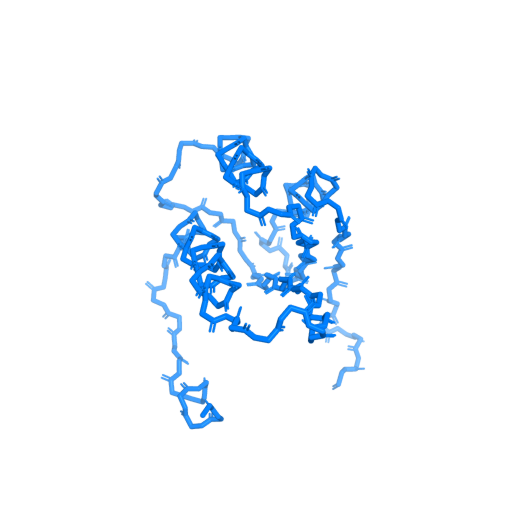 ? 3.185 -7.193 7.854 1.00 98.56 98 LEU A O 1
ATOM 757 N N . LYS A 1 99 ? 4.293 -5.633 6.677 1.00 98.38 99 LYS A N 1
ATOM 758 C CA . LYS A 1 99 ? 4.477 -4.715 7.813 1.00 98.38 99 LYS A CA 1
ATOM 759 C C . LYS A 1 99 ? 3.186 -4.007 8.236 1.00 98.38 99 LYS A C 1
ATOM 761 O O . LYS A 1 99 ? 3.154 -3.416 9.309 1.00 98.38 99 LYS A O 1
ATOM 766 N N . ASN A 1 100 ? 2.134 -4.083 7.421 1.00 98.44 100 ASN A N 1
ATOM 767 C CA . ASN A 1 100 ? 0.859 -3.402 7.627 1.00 98.44 100 ASN A CA 1
ATOM 768 C C . ASN A 1 100 ? -0.329 -4.375 7.587 1.00 98.44 100 ASN A C 1
ATOM 770 O O . ASN A 1 100 ? -1.362 -4.070 7.000 1.00 98.44 100 ASN A O 1
ATOM 774 N N . PHE A 1 101 ? -0.186 -5.544 8.222 1.00 97.81 101 PHE A N 1
ATOM 775 C CA . PHE A 1 101 ? -1.273 -6.506 8.478 1.00 97.81 101 PHE A CA 1
ATOM 776 C C . PHE A 1 101 ? -2.001 -7.034 7.225 1.00 97.81 101 PHE A C 1
ATOM 778 O O . PHE A 1 101 ? -3.119 -7.538 7.326 1.00 97.81 101 PHE A O 1
ATOM 785 N N . GLY A 1 102 ? -1.381 -6.933 6.048 1.00 97.94 102 GLY A N 1
ATOM 786 C CA . GLY A 1 102 ? -1.943 -7.374 4.777 1.00 97.94 102 GLY A CA 1
ATOM 787 C C . GLY A 1 102 ? -1.019 -8.306 3.994 1.00 97.94 102 GLY A C 1
ATOM 788 O O . GLY A 1 102 ? -0.023 -8.828 4.494 1.00 97.94 102 GLY A O 1
ATOM 789 N N . PHE A 1 103 ? -1.363 -8.519 2.726 1.00 98.38 103 PHE A N 1
ATOM 790 C CA . PHE A 1 103 ? -0.577 -9.294 1.765 1.00 98.38 103 PHE A CA 1
ATOM 791 C C . PHE A 1 103 ? -0.516 -8.570 0.421 1.00 98.38 103 PHE A C 1
ATOM 793 O O . PHE A 1 103 ? -1.371 -7.736 0.119 1.00 98.38 103 PHE A O 1
ATOM 800 N N . SER A 1 104 ? 0.466 -8.923 -0.409 1.00 98.06 104 SER A N 1
ATOM 801 C CA . SER A 1 104 ? 0.511 -8.479 -1.799 1.00 98.06 104 SER A CA 1
ATOM 802 C C . SER A 1 104 ? 0.099 -9.590 -2.766 1.00 98.06 104 SER A C 1
ATOM 804 O O . SER A 1 104 ? 0.319 -10.775 -2.503 1.00 98.06 104 SER A O 1
ATOM 806 N N . ARG A 1 105 ? -0.511 -9.215 -3.893 1.00 96.88 105 ARG A N 1
ATOM 807 C CA . ARG A 1 105 ? -0.761 -10.098 -5.041 1.00 96.88 105 ARG A CA 1
ATOM 808 C C . ARG A 1 105 ? -0.274 -9.444 -6.324 1.00 96.88 105 ARG A C 1
ATOM 810 O O . ARG A 1 105 ? -0.341 -8.227 -6.487 1.00 96.88 105 ARG A O 1
ATOM 817 N N . HIS A 1 106 ? 0.212 -10.276 -7.232 1.00 94.62 106 HIS A N 1
ATOM 818 C CA . HIS A 1 106 ? 0.504 -9.875 -8.596 1.00 94.62 106 HIS A CA 1
ATOM 819 C C . HIS A 1 106 ? -0.628 -10.340 -9.502 1.00 94.62 106 HIS A C 1
ATOM 821 O O . HIS A 1 106 ? -1.081 -11.478 -9.377 1.00 94.62 106 HIS A O 1
ATOM 827 N N . ILE A 1 107 ? -1.102 -9.448 -10.360 1.00 90.62 107 ILE A N 1
ATOM 828 C CA . ILE A 1 107 ? -2.139 -9.724 -11.340 1.00 90.62 107 ILE A CA 1
ATOM 829 C C . ILE A 1 107 ? -1.432 -9.888 -12.682 1.00 90.62 107 ILE A C 1
ATOM 831 O O . ILE A 1 107 ? -0.759 -8.972 -13.154 1.00 90.62 107 ILE A O 1
ATOM 835 N N . TYR A 1 108 ? -1.545 -11.085 -13.251 1.00 82.19 108 TYR A N 1
ATOM 836 C CA . TYR A 1 108 ? -0.932 -11.423 -14.526 1.00 82.19 108 TYR A CA 1
ATOM 837 C C . TYR A 1 108 ? -1.863 -11.006 -15.662 1.00 82.19 108 TYR A C 1
ATOM 839 O O . TYR A 1 108 ? -3.039 -11.353 -15.647 1.00 82.19 108 TYR A O 1
ATOM 847 N N . GLU A 1 109 ? -1.325 -10.316 -16.665 1.00 67.00 109 GLU A N 1
ATOM 848 C CA . GLU A 1 109 ? -2.065 -9.854 -17.853 1.00 67.00 109 GLU A CA 1
ATOM 849 C C . GLU A 1 109 ? -2.768 -10.980 -18.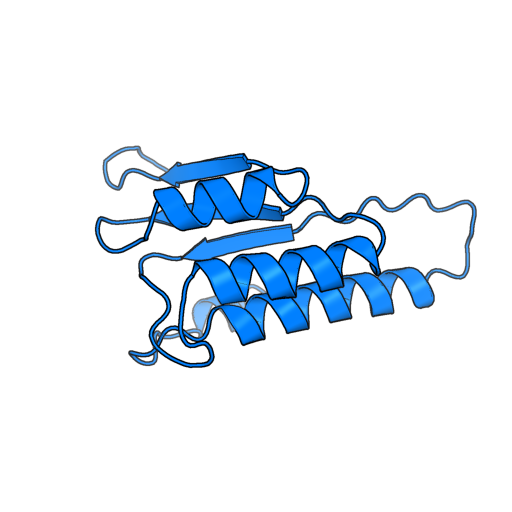623 1.00 67.00 109 GLU A C 1
ATOM 851 O O . GLU A 1 109 ? -3.804 -10.752 -19.237 1.00 67.00 109 GLU A O 1
ATOM 856 N N . ALA A 1 110 ? -2.221 -12.197 -18.562 1.00 66.00 110 ALA A N 1
ATOM 857 C CA . ALA A 1 110 ? -2.771 -13.396 -19.195 1.00 66.00 110 ALA A CA 1
ATOM 858 C C . ALA A 1 110 ? -3.700 -14.213 -18.278 1.00 66.00 110 ALA A C 1
ATOM 860 O O . ALA A 1 110 ? -4.097 -15.317 -18.634 1.00 66.00 110 ALA A O 1
ATOM 861 N N . SER A 1 111 ? -3.976 -13.735 -17.063 1.00 55.75 111 SER A N 1
ATOM 862 C CA . SER A 1 111 ? -5.016 -14.303 -16.211 1.00 55.75 111 SER A CA 1
ATOM 863 C C . SER A 1 111 ? -6.269 -13.478 -16.409 1.00 55.75 111 SER A C 1
ATOM 865 O O . SER A 1 111 ? -6.412 -12.419 -15.806 1.00 55.75 111 SER A O 1
ATOM 867 N N . ASP A 1 112 ? -7.126 -13.974 -17.289 1.00 54.47 112 ASP A N 1
ATOM 868 C CA . ASP A 1 112 ? -8.476 -13.513 -17.572 1.00 54.47 112 ASP A CA 1
ATOM 869 C C . ASP A 1 112 ? -9.149 -13.011 -16.281 1.00 54.47 112 ASP A C 1
ATOM 871 O O . ASP A 1 112 ? -9.543 -13.791 -15.406 1.00 54.47 112 ASP A O 1
ATOM 875 N N . ALA A 1 113 ? -9.209 -11.687 -16.156 1.00 48.66 113 ALA A N 1
ATOM 876 C CA . ALA A 1 113 ? -10.092 -10.970 -15.251 1.00 48.66 113 ALA A CA 1
ATOM 877 C C . ALA A 1 113 ? -11.338 -10.541 -16.028 1.00 48.66 113 ALA A C 1
ATOM 879 O O . ALA A 1 113 ? -11.186 -10.159 -17.213 1.00 48.66 113 ALA A O 1
#